Protein AF-A0A9P8EE73-F1 (afdb_monomer)

Secondary structure (DSSP, 8-state):
-PPPHHHHHTTTS-HHHHHHHHHHS-HHHHHHHHHH-S----HHHHHHHHHHHHHHHHHHHHHHHHHHHTTS-GGG--------TTHHHHHHHHHHTT-HHHHHHHHHHHHHHS-TTS--HHHHHHHHHHHHHTT-HHHHHHHHHHHHHHHHHHH-TT-HHHHHHHHHHHTT--

Foldseek 3Di:
DDQDLLNQLCPPPDPVLVVLLVVQADPVLVVVLSVVPPDSPDPVSSLVSLLVSLVVQQVVVVVVVVVVVVVDDPVPPPPQQQRRSSLLSNLVSCVVVVVLVVSLVSLVVNQVRDPPVDGPLSSLLSNLVSCVSVVVLVVSLVSLVVCLVVCCVVPNCPDPSNVVSVCSNVVVVD

Nearest PDB structures (foldseek):
  2xev-assembly1_A  TM=7.047E-01  e=6.374E-02  Xanthomonas campestris
  3gw4-assembly1_A  TM=5.303E-01  e=3.400E-02  Deinococcus radiodurans R1 = ATCC 13939 = DSM 20539
  6yxy-assembly1_BE  TM=5.232E-01  e=2.467E-01  Trypanosoma brucei brucei
  3u4t-assembly2_B  TM=6.163E-01  e=1.705E+00  Cytophaga hutchinsonii ATCC 33406
  7vep-assembly1_A  TM=4.397E-01  e=2.279E+00  Mycobacterium tuberculosis H37Rv

Solvent-accessible surface area (backbone atoms only — not comparable to full-atom values): 9847 Å² total; per-residue (Å²): 132,83,73,51,63,62,63,52,49,52,52,97,52,57,66,70,54,50,54,41,41,67,70,42,45,59,67,66,64,51,50,50,56,47,67,72,44,89,65,52,75,52,72,66,52,42,51,53,50,51,52,50,52,34,52,50,52,38,50,52,52,53,51,51,49,56,58,47,59,78,71,51,62,87,89,68,72,78,87,64,70,72,58,58,64,28,46,57,38,44,22,52,50,24,48,78,68,67,37,36,74,58,17,41,54,41,24,52,52,49,56,71,42,38,60,87,90,54,68,55,58,68,46,51,53,53,34,34,54,34,27,46,77,67,69,37,48,73,60,21,51,54,48,39,65,67,41,48,70,55,37,32,72,73,64,33,77,85,26,69,70,37,46,52,48,49,47,65,62,57,67,74,76,115

Radius of gyration: 18.36 Å; Cα contacts (8 Å, |Δi|>4): 157; chains: 1; bounding box: 37×52×51 Å

Structure (mmCIF, N/CA/C/O backbone):
data_AF-A0A9P8EE73-F1
#
_entry.id   AF-A0A9P8EE73-F1
#
loop_
_atom_site.group_PDB
_atom_site.id
_atom_site.type_symbol
_atom_site.label_atom_id
_atom_site.label_alt_id
_atom_site.label_comp_id
_atom_site.label_asym_id
_atom_site.label_entity_id
_atom_site.label_seq_id
_atom_site.pdbx_PDB_ins_code
_atom_site.Cartn_x
_atom_site.Cartn_y
_atom_site.Cartn_z
_atom_site.occupancy
_atom_site.B_iso_or_equiv
_atom_site.auth_seq_id
_atom_site.auth_comp_id
_atom_site.auth_asym_id
_atom_site.auth_atom_id
_atom_site.pdbx_PDB_model_num
ATOM 1 N N . MET A 1 1 ? -6.582 -15.357 28.708 1.00 42.12 1 MET A N 1
ATOM 2 C CA . MET A 1 1 ? -5.665 -14.246 28.378 1.00 42.12 1 MET A CA 1
ATOM 3 C C . MET A 1 1 ? -6.357 -13.394 27.334 1.00 42.12 1 MET A C 1
ATOM 5 O O . MET A 1 1 ? -6.544 -13.861 26.220 1.00 42.12 1 MET A O 1
ATOM 9 N N . THR A 1 2 ? -6.861 -12.226 27.719 1.00 47.19 2 THR A N 1
ATOM 10 C CA . THR A 1 2 ? -7.484 -11.272 26.793 1.00 47.19 2 THR A CA 1
ATOM 11 C C . THR A 1 2 ? -6.394 -10.730 25.876 1.00 47.19 2 THR A C 1
ATOM 13 O O . THR A 1 2 ? -5.431 -10.142 26.364 1.00 47.19 2 THR A O 1
ATOM 16 N N . LYS A 1 3 ? -6.498 -10.993 24.569 1.00 54.72 3 LYS A N 1
ATOM 17 C CA . LYS A 1 3 ? -5.654 -10.347 23.557 1.00 54.72 3 LYS A CA 1
ATOM 18 C C . LY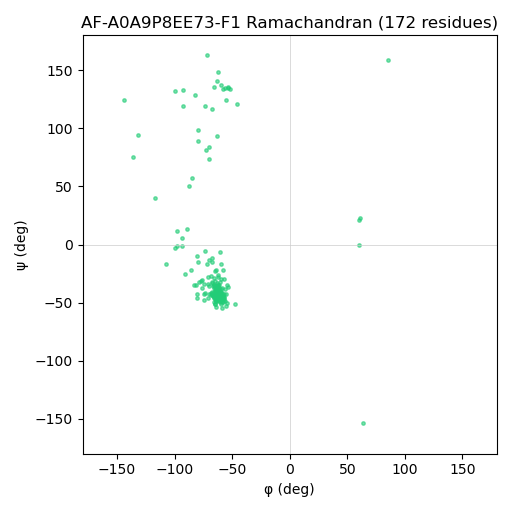S A 1 3 ? -5.849 -8.839 23.748 1.00 54.72 3 LYS A C 1
ATOM 20 O O . LYS A 1 3 ? -6.991 -8.390 23.805 1.00 54.72 3 LYS A O 1
ATOM 25 N N . ASP A 1 4 ? -4.762 -8.102 23.945 1.00 72.31 4 ASP A N 1
ATOM 26 C CA . ASP A 1 4 ? -4.805 -6.644 24.013 1.00 72.31 4 ASP A CA 1
ATOM 27 C C . ASP A 1 4 ? -5.534 -6.106 22.768 1.00 72.31 4 ASP A C 1
ATOM 29 O O . ASP A 1 4 ? -5.298 -6.596 21.659 1.00 72.31 4 ASP A O 1
ATOM 33 N N . THR A 1 5 ? -6.460 -5.160 22.936 1.00 65.25 5 THR A N 1
ATOM 34 C CA . THR A 1 5 ? -7.302 -4.662 21.836 1.00 65.25 5 THR A CA 1
ATOM 35 C C . THR A 1 5 ? -6.463 -4.058 20.705 1.00 65.25 5 THR A C 1
ATOM 37 O O . THR A 1 5 ? -6.829 -4.191 19.536 1.00 65.25 5 THR A O 1
ATOM 40 N N . GLN A 1 6 ? -5.287 -3.495 21.011 1.00 72.31 6 GLN A N 1
ATOM 41 C CA . GLN A 1 6 ? -4.346 -3.000 20.003 1.00 72.31 6 GLN A CA 1
ATOM 42 C C . GLN A 1 6 ? -3.707 -4.159 19.238 1.00 72.31 6 GLN A C 1
ATOM 44 O O . GLN A 1 6 ? -3.621 -4.132 18.012 1.00 72.31 6 GLN A O 1
ATOM 49 N N . SER A 1 7 ? -3.320 -5.231 19.934 1.00 79.25 7 SER A N 1
ATOM 50 C CA . SER A 1 7 ? -2.832 -6.449 19.276 1.00 79.25 7 SER A CA 1
ATOM 51 C C . SER A 1 7 ? -3.906 -7.116 18.412 1.00 79.25 7 SER A C 1
ATOM 53 O O . SER A 1 7 ? -3.571 -7.683 17.372 1.00 79.25 7 SER A O 1
ATOM 55 N N . ALA A 1 8 ? -5.172 -7.066 18.827 1.00 84.31 8 ALA A N 1
ATOM 56 C CA . ALA A 1 8 ? -6.291 -7.613 18.070 1.00 84.31 8 ALA A CA 1
ATOM 57 C C . ALA A 1 8 ? -6.601 -6.780 16.816 1.00 84.31 8 ALA A C 1
ATOM 59 O O . ALA A 1 8 ? -6.942 -7.344 15.780 1.00 84.31 8 ALA A O 1
ATOM 60 N N . PHE A 1 9 ? -6.414 -5.457 16.865 1.00 87.94 9 PHE A N 1
ATOM 61 C CA . PHE A 1 9 ? -6.524 -4.607 15.681 1.00 87.94 9 PHE A CA 1
ATOM 62 C C . PHE A 1 9 ? -5.537 -5.017 14.589 1.00 87.94 9 PHE A C 1
ATOM 64 O O . PHE A 1 9 ? -5.939 -5.204 13.448 1.00 87.94 9 PHE A O 1
ATOM 71 N N . TRP A 1 10 ? -4.278 -5.270 14.933 1.00 90.19 10 TRP A N 1
ATOM 72 C CA . TRP A 1 10 ? -3.266 -5.661 13.948 1.00 90.19 10 TRP A CA 1
ATOM 73 C C . TRP A 1 10 ? -3.386 -7.096 13.423 1.00 90.19 10 TRP A C 1
ATOM 75 O O . TRP A 1 10 ? -2.646 -7.481 12.521 1.00 90.19 10 TRP A O 1
ATOM 85 N N . ASP A 1 11 ? -4.295 -7.904 13.967 1.00 89.00 11 ASP A N 1
ATOM 86 C CA . ASP A 1 11 ? -4.438 -9.306 13.575 1.00 89.00 11 ASP A CA 1
ATOM 87 C C . ASP A 1 11 ? -4.764 -9.437 12.075 1.00 89.00 11 ASP A C 1
ATOM 89 O O . ASP A 1 11 ? -5.583 -8.695 11.555 1.00 89.00 11 ASP A O 1
ATOM 93 N N . SER A 1 12 ? -4.172 -10.365 11.332 1.00 88.31 12 SER A N 1
ATOM 94 C CA . SER A 1 12 ? -4.409 -10.483 9.872 1.00 88.31 12 SER A CA 1
ATOM 95 C C . SER A 1 12 ? -4.036 -9.259 9.007 1.00 88.31 12 SER A C 1
ATOM 97 O O . SER A 1 12 ? -4.208 -9.324 7.792 1.00 88.31 12 SER A O 1
ATOM 99 N N . ILE A 1 13 ? -3.526 -8.161 9.579 1.00 91.44 13 ILE A N 1
ATOM 100 C CA . ILE A 1 13 ? -2.949 -7.058 8.805 1.00 91.44 13 ILE A CA 1
ATOM 101 C C . ILE A 1 13 ? -1.507 -7.447 8.455 1.00 91.44 13 ILE A C 1
ATOM 103 O O . ILE A 1 13 ? -0.752 -7.820 9.359 1.00 91.44 13 ILE A O 1
ATOM 107 N N . PRO A 1 14 ? -1.099 -7.364 7.175 1.00 92.25 14 PRO A N 1
ATOM 108 C CA . PRO A 1 14 ? 0.271 -7.653 6.773 1.00 92.25 14 PRO A CA 1
ATOM 109 C C . PRO A 1 14 ? 1.288 -6.833 7.581 1.00 92.25 14 PRO A C 1
ATOM 111 O O . PRO A 1 14 ? 1.121 -5.627 7.779 1.00 92.25 14 PRO A O 1
ATOM 114 N N . SER A 1 15 ? 2.353 -7.478 8.063 1.00 90.06 15 SER A N 1
ATOM 115 C CA . SER A 1 15 ? 3.341 -6.839 8.944 1.00 90.06 15 SER A CA 1
ATOM 116 C C . SER A 1 15 ? 4.080 -5.685 8.266 1.00 90.06 15 SER A C 1
ATOM 118 O O . SER A 1 15 ? 4.395 -4.694 8.915 1.00 90.06 15 SER A O 1
ATOM 120 N N . ASN A 1 16 ? 4.320 -5.781 6.958 1.00 88.19 16 ASN A N 1
ATOM 121 C CA . ASN A 1 16 ? 4.867 -4.693 6.146 1.00 88.19 16 ASN A CA 1
ATOM 122 C C . ASN A 1 16 ? 3.944 -3.462 6.155 1.00 88.19 16 ASN A C 1
ATOM 124 O O . ASN A 1 16 ? 4.417 -2.358 6.414 1.00 88.19 16 ASN A O 1
ATOM 128 N N . LEU A 1 17 ? 2.636 -3.649 5.945 1.00 91.94 17 LEU A N 1
ATOM 129 C CA . LEU A 1 17 ? 1.656 -2.562 5.989 1.00 91.94 17 LEU A CA 1
ATOM 130 C C . LEU A 1 17 ? 1.567 -1.956 7.392 1.00 91.94 17 LEU A C 1
ATOM 132 O O . LEU A 1 17 ? 1.597 -0.737 7.538 1.00 91.94 17 LEU A O 1
ATOM 136 N N . ARG A 1 18 ? 1.510 -2.797 8.429 1.00 93.25 18 ARG A N 1
ATOM 137 C CA . ARG A 1 18 ? 1.532 -2.344 9.824 1.00 93.25 18 ARG A CA 1
ATOM 138 C C . ARG A 1 18 ? 2.753 -1.470 10.113 1.00 93.25 18 ARG A C 1
ATOM 140 O O . ARG A 1 18 ? 2.591 -0.350 10.584 1.00 93.25 18 ARG A O 1
ATOM 147 N N . ASN A 1 19 ? 3.951 -1.960 9.799 1.00 90.88 19 ASN A N 1
ATOM 148 C CA . ASN A 1 19 ? 5.196 -1.241 10.066 1.00 90.88 19 ASN A CA 1
ATOM 149 C C . ASN A 1 19 ? 5.258 0.092 9.308 1.00 90.88 19 ASN A C 1
ATOM 151 O O . ASN A 1 19 ? 5.810 1.060 9.825 1.00 90.88 19 ASN A O 1
ATOM 155 N N . ALA A 1 20 ? 4.709 0.153 8.091 1.00 90.44 20 ALA A N 1
ATOM 156 C CA . ALA A 1 20 ? 4.631 1.390 7.319 1.00 90.44 20 ALA A CA 1
ATOM 157 C C . ALA A 1 20 ? 3.664 2.401 7.960 1.00 90.44 20 ALA A C 1
ATOM 159 O O . ALA A 1 20 ? 3.988 3.582 8.056 1.00 90.44 20 ALA A O 1
ATOM 160 N N . VAL A 1 21 ? 2.506 1.944 8.452 1.00 92.81 21 VAL A N 1
ATOM 161 C CA . VAL A 1 21 ? 1.554 2.796 9.184 1.00 92.81 21 VAL A CA 1
ATOM 162 C C . VAL A 1 21 ? 2.166 3.308 10.490 1.00 92.81 21 VAL A C 1
ATOM 164 O O . VAL A 1 21 ? 2.113 4.506 10.744 1.00 92.81 21 VAL A O 1
ATOM 167 N N . GLU A 1 22 ? 2.774 2.434 11.296 1.00 91.69 22 GLU A N 1
ATOM 168 C CA . GLU A 1 22 ? 3.385 2.801 12.585 1.00 91.69 22 GLU A CA 1
ATOM 169 C C . GLU A 1 22 ? 4.542 3.808 12.434 1.00 91.69 22 GLU A C 1
ATOM 171 O O .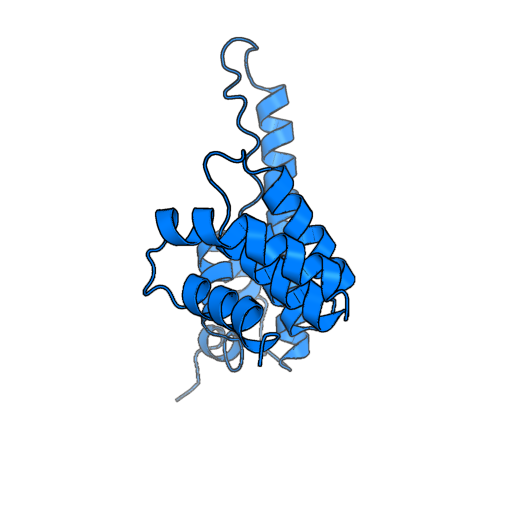 GLU A 1 22 ? 4.780 4.599 13.342 1.00 91.69 22 GLU A O 1
ATOM 176 N N . GLN A 1 23 ? 5.245 3.809 11.295 1.00 88.38 23 GLN A N 1
ATOM 177 C CA . GLN A 1 23 ? 6.306 4.780 10.997 1.00 88.38 23 GLN A CA 1
ATOM 178 C C . GLN A 1 23 ? 5.784 6.109 10.448 1.00 88.38 23 GLN A C 1
ATOM 180 O O . GLN A 1 23 ? 6.384 7.153 10.696 1.00 88.38 23 GLN A O 1
ATOM 185 N N . ALA A 1 24 ? 4.710 6.072 9.658 1.00 88.62 24 ALA A N 1
ATOM 186 C CA . ALA A 1 24 ? 4.212 7.246 8.951 1.00 88.62 24 ALA A CA 1
ATOM 187 C C . ALA A 1 24 ? 3.166 8.044 9.740 1.00 88.62 24 ALA A C 1
ATOM 189 O O . ALA A 1 24 ? 2.982 9.231 9.479 1.00 88.62 24 ALA A O 1
ATOM 190 N N . VAL A 1 25 ? 2.455 7.399 10.667 1.00 91.12 25 VAL A N 1
ATOM 191 C CA . VAL A 1 25 ? 1.375 8.020 11.438 1.00 91.12 25 VAL A CA 1
ATOM 192 C C . VAL A 1 25 ? 1.879 8.424 12.828 1.00 91.12 25 VAL A C 1
ATOM 194 O O . VAL A 1 25 ? 2.476 7.595 13.518 1.00 91.12 25 VAL A O 1
ATOM 197 N N . PRO A 1 26 ? 1.607 9.663 13.287 1.00 91.44 26 PRO A N 1
ATOM 198 C CA . PRO A 1 26 ? 1.905 10.087 14.652 1.00 91.44 26 PRO A CA 1
ATOM 199 C C . PRO A 1 26 ? 1.311 9.137 15.699 1.00 91.44 26 PRO A C 1
ATOM 201 O O . PRO A 1 26 ? 0.157 8.709 15.599 1.00 91.44 26 PRO A O 1
ATOM 204 N N . SER A 1 27 ? 2.104 8.796 16.719 1.00 89.38 27 SER A N 1
ATOM 205 C CA . SER A 1 27 ? 1.711 7.791 17.713 1.00 89.38 27 SER A CA 1
ATOM 206 C C . SER A 1 27 ? 0.440 8.172 18.472 1.00 89.38 27 SER A C 1
ATOM 208 O O . SER A 1 27 ? -0.336 7.291 18.820 1.00 89.38 27 SER A O 1
ATOM 210 N N . ASP A 1 28 ? 0.197 9.458 18.708 1.00 91.50 28 ASP A N 1
ATOM 211 C CA . ASP A 1 28 ? -1.010 9.981 19.349 1.00 91.50 28 ASP A CA 1
ATOM 212 C C . ASP A 1 28 ? -2.271 9.720 18.513 1.00 91.50 28 ASP A C 1
ATOM 214 O O . ASP A 1 28 ? -3.223 9.141 19.035 1.00 91.50 28 ASP A O 1
ATOM 218 N N . MET A 1 29 ? -2.254 10.024 17.209 1.00 89.56 29 MET A N 1
ATOM 219 C CA . MET A 1 29 ? -3.380 9.740 16.304 1.00 89.56 29 MET A CA 1
ATOM 220 C C . MET A 1 29 ? -3.661 8.236 16.192 1.00 89.56 29 MET A C 1
ATOM 222 O O . MET A 1 29 ? -4.815 7.792 16.146 1.00 89.56 29 MET A O 1
ATOM 226 N N . LEU A 1 30 ? -2.595 7.429 16.150 1.00 88.31 30 LEU A N 1
ATOM 227 C CA . LEU A 1 30 ? -2.715 5.977 16.104 1.00 88.31 30 LEU A CA 1
ATOM 228 C C . LEU A 1 30 ? -3.329 5.438 17.403 1.00 88.31 30 LEU A C 1
ATOM 230 O O . LEU A 1 30 ? -4.265 4.641 17.354 1.00 88.31 30 LEU A O 1
ATOM 234 N N . GLN A 1 31 ? -2.855 5.899 18.562 1.00 88.19 31 GLN A N 1
ATOM 235 C CA . GLN A 1 31 ? -3.384 5.500 19.868 1.00 88.19 31 GLN A CA 1
ATOM 236 C C . GLN A 1 31 ? -4.826 5.966 20.079 1.00 88.19 31 GLN A C 1
ATOM 238 O O . GLN A 1 31 ? -5.624 5.212 20.634 1.00 88.19 31 GLN A O 1
ATOM 243 N N . GLU A 1 32 ? -5.197 7.155 19.603 1.00 89.25 32 GLU A N 1
ATOM 244 C CA . GLU A 1 32 ? -6.583 7.628 19.617 1.00 89.25 32 GLU A CA 1
ATOM 245 C C . GLU A 1 32 ? -7.483 6.694 18.802 1.00 89.25 32 GLU A C 1
ATOM 247 O O . GLU A 1 32 ? -8.488 6.197 19.314 1.00 89.25 32 GLU A O 1
ATOM 252 N N . THR A 1 33 ? -7.075 6.360 17.575 1.00 85.75 33 THR A N 1
ATOM 253 C CA . THR A 1 33 ? -7.814 5.425 16.713 1.00 85.75 33 THR A CA 1
ATOM 254 C C . THR A 1 33 ? -7.989 4.066 17.396 1.00 85.75 33 THR A C 1
ATOM 2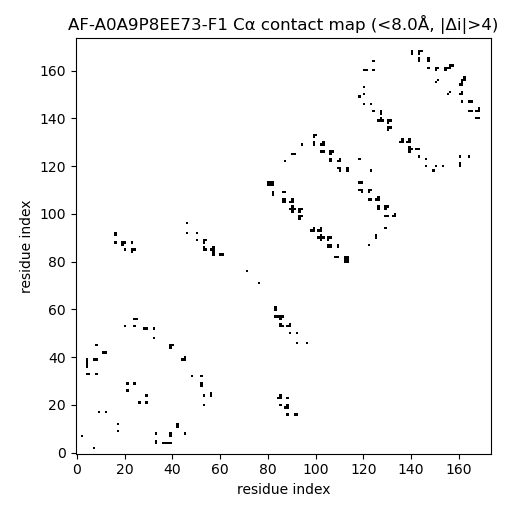56 O O . THR A 1 33 ? -9.102 3.541 17.454 1.00 85.75 33 THR A O 1
ATOM 259 N N . LEU A 1 34 ? -6.912 3.523 17.975 1.00 85.19 34 LEU A N 1
ATOM 260 C CA . LEU A 1 34 ? -6.913 2.257 18.719 1.00 85.19 34 LEU A CA 1
ATOM 261 C C . LEU A 1 34 ? -7.738 2.309 20.014 1.00 85.19 34 LEU A C 1
ATOM 263 O O . LEU A 1 34 ? -8.281 1.290 20.428 1.00 85.19 34 LEU A O 1
ATOM 267 N N . SER A 1 35 ? -7.860 3.474 20.649 1.00 84.56 35 SER A N 1
ATOM 268 C CA . SER A 1 35 ? -8.654 3.654 21.873 1.00 84.56 35 SER A CA 1
ATOM 269 C C . SER A 1 35 ? -10.152 3.763 21.585 1.00 84.56 35 SER A C 1
ATOM 271 O O . SER A 1 35 ? -10.977 3.320 22.384 1.00 84.56 35 SER A O 1
ATOM 273 N N . LEU A 1 36 ? -10.520 4.331 20.433 1.00 81.25 36 LEU A N 1
ATOM 274 C CA . LEU A 1 36 ? -11.909 4.408 19.964 1.00 81.25 36 LEU A CA 1
ATOM 275 C C . LEU A 1 36 ? -12.452 3.039 19.514 1.00 81.25 36 LEU A C 1
ATOM 277 O O . LEU A 1 36 ? -13.666 2.832 19.425 1.00 81.25 36 LEU A O 1
ATOM 281 N N . LEU A 1 37 ? -11.555 2.087 19.272 1.00 73.31 37 LEU A N 1
ATOM 282 C CA . LEU A 1 37 ? -11.846 0.716 18.890 1.00 73.31 37 LEU A CA 1
ATOM 283 C C . LEU A 1 37 ? -12.227 -0.135 20.112 1.00 73.31 37 LEU A C 1
ATOM 285 O O . LEU A 1 37 ? -11.375 -0.643 20.832 1.00 73.31 37 LEU A O 1
ATOM 289 N N . LYS A 1 38 ? -13.532 -0.335 20.339 1.00 65.19 38 LYS A N 1
ATOM 290 C CA . LYS A 1 38 ? -14.029 -1.309 21.336 1.00 65.19 38 LYS A CA 1
ATOM 291 C C . LYS A 1 38 ? -13.938 -2.760 20.848 1.00 65.19 38 LYS A C 1
ATOM 293 O O . LYS A 1 38 ? -13.761 -3.661 21.662 1.00 65.19 38 LYS A O 1
ATOM 298 N N . ASP A 1 39 ? -14.060 -2.965 19.538 1.00 72.50 39 ASP A N 1
ATOM 299 C CA . ASP A 1 39 ? -13.898 -4.241 18.838 1.00 72.50 39 ASP A CA 1
ATOM 300 C C . ASP A 1 39 ? -13.245 -3.943 17.474 1.00 72.50 39 ASP A C 1
ATOM 302 O O . ASP A 1 39 ? -13.776 -3.104 16.736 1.00 72.50 39 ASP A O 1
ATOM 306 N N . PRO A 1 40 ? -12.098 -4.563 17.135 1.00 69.56 40 PRO A N 1
ATOM 307 C CA . PRO A 1 40 ? -11.461 -4.401 15.827 1.00 69.56 40 PRO A CA 1
ATOM 308 C C . PRO A 1 40 ? -12.363 -4.791 14.649 1.00 69.56 40 PRO A C 1
ATOM 310 O O . PRO A 1 40 ? -12.145 -4.310 13.538 1.00 69.56 40 PRO A O 1
ATOM 313 N N . GLY A 1 41 ? -13.391 -5.615 14.869 1.00 82.00 41 GLY A N 1
ATOM 314 C CA . GLY A 1 41 ? -14.315 -6.028 13.824 1.00 82.00 41 GLY A CA 1
ATOM 315 C C . GLY A 1 41 ? -13.635 -6.851 12.727 1.00 82.00 41 GLY A C 1
ATOM 316 O O . GLY A 1 41 ? -12.640 -7.545 12.944 1.00 82.00 41 GLY A O 1
ATOM 317 N N . SER A 1 42 ? -14.198 -6.804 11.520 1.00 89.81 42 SER A N 1
ATOM 318 C CA . SER A 1 42 ? -13.665 -7.545 10.372 1.00 89.81 42 SER A CA 1
ATOM 319 C C . SER A 1 42 ? -12.346 -6.948 9.854 1.00 89.81 42 SER A C 1
ATOM 321 O O . SER A 1 42 ? -12.010 -5.795 10.123 1.00 89.81 42 SER A O 1
ATOM 323 N N . LEU A 1 43 ? -11.590 -7.705 9.050 1.00 89.44 43 LEU A N 1
ATOM 324 C CA . LEU A 1 43 ? -10.411 -7.169 8.353 1.00 89.44 43 LEU A CA 1
ATOM 325 C C . LEU A 1 43 ? -10.756 -5.946 7.478 1.00 89.44 43 LEU A C 1
ATOM 327 O O . LEU A 1 43 ? -10.017 -4.967 7.470 1.00 89.44 43 LEU A O 1
ATOM 331 N N . GLU A 1 44 ? -11.913 -5.956 6.816 1.00 89.88 44 GLU A N 1
ATOM 332 C CA . GLU A 1 44 ? -12.394 -4.838 5.996 1.00 89.88 44 GLU A CA 1
ATOM 333 C C . GLU A 1 44 ? -12.678 -3.579 6.830 1.00 89.88 44 GLU A C 1
ATOM 335 O O . GLU A 1 44 ? -12.343 -2.460 6.427 1.00 89.88 44 GLU A O 1
ATOM 340 N N . THR A 1 45 ? -13.243 -3.755 8.028 1.00 89.94 45 THR A N 1
ATOM 341 C CA . THR A 1 45 ? -13.474 -2.661 8.982 1.00 89.94 45 THR A CA 1
ATOM 342 C C . THR A 1 45 ? -12.155 -1.992 9.354 1.00 89.94 45 THR A C 1
ATOM 344 O O . THR A 1 45 ? -12.038 -0.768 9.285 1.00 89.94 45 THR A O 1
ATOM 347 N N . ARG A 1 46 ? -11.134 -2.798 9.651 1.00 90.75 46 ARG A N 1
ATOM 348 C CA . ARG A 1 46 ? -9.801 -2.304 10.005 1.00 90.75 46 ARG A CA 1
ATOM 349 C C . ARG A 1 46 ? -9.113 -1.600 8.852 1.00 90.75 46 ARG A C 1
ATOM 351 O O . ARG A 1 46 ? -8.544 -0.531 9.046 1.00 90.75 46 ARG A O 1
ATOM 358 N N . TYR A 1 47 ? -9.227 -2.131 7.637 1.00 93.12 47 TYR A N 1
ATOM 359 C CA . TYR A 1 47 ? -8.741 -1.439 6.445 1.00 93.12 47 TYR A CA 1
ATOM 360 C C . TYR A 1 47 ? -9.451 -0.108 6.213 1.00 93.12 47 TYR A C 1
ATOM 362 O O . TYR A 1 47 ? -8.807 0.880 5.870 1.00 93.12 47 TYR A O 1
ATOM 370 N N . THR A 1 48 ? -10.758 -0.037 6.452 1.00 92.12 48 THR A N 1
ATOM 371 C CA . THR A 1 48 ? -11.510 1.219 6.338 1.00 92.12 48 THR A CA 1
ATOM 372 C C . THR A 1 48 ? -11.032 2.251 7.361 1.00 92.12 48 THR A C 1
ATOM 374 O O . THR A 1 48 ? -10.835 3.417 7.015 1.00 92.12 48 THR A O 1
ATOM 377 N N . GLN A 1 49 ? -10.780 1.822 8.597 1.00 91.19 49 GLN A N 1
ATOM 378 C CA . GLN A 1 49 ? -10.258 2.679 9.663 1.00 91.19 49 GLN A CA 1
ATOM 379 C C . GLN A 1 49 ? -8.836 3.158 9.370 1.00 91.19 49 GLN A C 1
ATOM 381 O O . GLN A 1 49 ? -8.574 4.354 9.462 1.00 91.19 49 GLN A O 1
ATOM 386 N N . LEU A 1 50 ? -7.944 2.264 8.928 1.00 93.56 50 LEU A N 1
ATOM 387 C CA . LEU A 1 50 ? -6.599 2.640 8.489 1.00 93.56 50 LEU A CA 1
ATOM 388 C C . LEU A 1 50 ? -6.646 3.639 7.335 1.00 93.56 50 LEU A C 1
ATOM 390 O O . LEU A 1 50 ? -5.936 4.637 7.356 1.00 93.56 50 LEU A O 1
ATOM 394 N N . LYS A 1 51 ? -7.520 3.419 6.348 1.00 95.06 51 LYS A N 1
ATOM 395 C CA . LYS A 1 51 ? -7.683 4.337 5.214 1.00 95.06 51 LYS A CA 1
ATOM 396 C C . LYS A 1 51 ? -8.108 5.725 5.681 1.00 95.06 51 LYS A C 1
ATOM 398 O O . LYS A 1 51 ? -7.620 6.715 5.144 1.00 95.06 51 LYS A O 1
ATOM 403 N N . HIS A 1 52 ? -9.031 5.796 6.639 1.00 93.50 52 HIS A N 1
ATOM 404 C CA . HIS A 1 52 ? -9.480 7.060 7.212 1.00 93.50 52 HIS A CA 1
ATOM 405 C C . HIS A 1 52 ? -8.345 7.760 7.965 1.00 93.50 52 HIS A C 1
ATOM 407 O O . HIS A 1 52 ? -8.055 8.914 7.669 1.00 93.50 52 HIS A O 1
ATOM 413 N N . LEU A 1 53 ? -7.671 7.045 8.871 1.00 94.31 53 LEU A N 1
ATOM 414 C CA . LEU A 1 53 ? -6.537 7.556 9.641 1.00 94.31 53 LEU A CA 1
ATOM 415 C C . LEU A 1 53 ? -5.441 8.111 8.726 1.00 94.31 53 LEU A C 1
ATOM 417 O O . LEU A 1 53 ? -5.039 9.256 8.881 1.00 94.31 53 LEU A O 1
ATOM 421 N N . LEU A 1 54 ? -5.029 7.341 7.717 1.00 95.06 54 LEU A N 1
ATOM 422 C CA . LEU A 1 54 ? -4.003 7.756 6.761 1.00 95.06 54 LEU A CA 1
ATOM 423 C C . LEU A 1 54 ? -4.404 9.020 5.998 1.00 95.06 54 LEU A C 1
ATOM 425 O O . LEU A 1 54 ? -3.601 9.938 5.865 1.00 95.06 54 LEU A O 1
ATOM 429 N N . LYS A 1 55 ? -5.651 9.103 5.522 1.00 94.81 55 LYS A N 1
ATOM 430 C CA . LYS A 1 55 ? -6.153 10.304 4.840 1.00 94.81 55 LYS A CA 1
ATOM 431 C C . LYS A 1 55 ? -6.191 11.524 5.756 1.00 94.81 55 LYS A C 1
ATOM 433 O O . LYS A 1 55 ? -5.864 12.617 5.300 1.00 94.81 55 LYS A O 1
ATOM 438 N N . GLU A 1 56 ? -6.578 11.341 7.013 1.00 94.19 56 GLU A N 1
ATOM 439 C CA . GLU A 1 56 ? -6.586 12.418 8.000 1.00 94.19 56 GLU A CA 1
ATOM 440 C C . GLU A 1 56 ? -5.164 12.905 8.286 1.00 94.19 56 GLU A C 1
ATOM 442 O O . GLU A 1 56 ? -4.905 14.101 8.195 1.00 94.19 56 GLU A O 1
ATOM 447 N N . THR A 1 57 ? -4.213 11.993 8.516 1.00 92.31 57 THR A N 1
ATOM 448 C CA . THR A 1 57 ? -2.795 12.337 8.695 1.00 92.31 57 THR A CA 1
ATOM 449 C C . THR A 1 57 ? -2.261 13.127 7.501 1.00 92.31 57 THR A C 1
ATOM 451 O O . THR A 1 57 ? -1.711 14.210 7.682 1.00 92.31 57 THR A O 1
ATOM 454 N N . ILE A 1 58 ? -2.504 12.655 6.274 1.00 91.94 58 ILE A N 1
ATOM 455 C CA . ILE A 1 58 ? -2.091 13.348 5.044 1.00 91.94 58 ILE A CA 1
ATOM 456 C C . ILE A 1 58 ? -2.672 14.770 4.989 1.00 91.94 58 ILE A C 1
ATOM 458 O O . ILE A 1 58 ? -1.956 15.727 4.684 1.00 91.94 58 ILE A O 1
ATOM 462 N N . ASN A 1 59 ? -3.961 14.931 5.302 1.00 91.81 59 ASN A N 1
ATOM 463 C CA . ASN A 1 59 ? -4.611 16.240 5.327 1.00 91.81 59 ASN A CA 1
ATOM 464 C C . ASN A 1 59 ? -3.996 17.171 6.381 1.00 91.81 59 ASN A C 1
ATOM 466 O O . ASN A 1 59 ? -3.717 18.330 6.067 1.00 91.81 59 ASN A O 1
ATOM 470 N N . GLN A 1 60 ? -3.748 16.681 7.599 1.00 89.25 60 GLN A N 1
ATOM 471 C CA . GLN A 1 60 ? -3.110 17.452 8.673 1.00 89.25 60 GLN A CA 1
ATOM 472 C C . GLN A 1 60 ? -1.699 17.909 8.282 1.00 89.25 60 GLN A C 1
ATOM 474 O O . GLN A 1 60 ? -1.326 19.063 8.510 1.00 89.25 60 GLN A O 1
ATOM 479 N N . GLU A 1 61 ? -0.922 17.046 7.626 1.00 87.81 61 GLU A N 1
ATOM 480 C CA . GLU A 1 61 ? 0.415 17.388 7.138 1.00 87.81 61 GLU A CA 1
ATOM 481 C C . GLU A 1 61 ? 0.373 18.470 6.053 1.00 87.81 61 GLU A C 1
ATOM 483 O O . GLU A 1 61 ? 1.169 19.414 6.086 1.00 87.81 61 GLU A O 1
ATOM 488 N N . TYR A 1 62 ? -0.573 18.382 5.112 1.00 86.44 62 TYR A N 1
ATOM 489 C CA . TYR A 1 62 ? -0.771 19.427 4.106 1.00 86.44 62 TYR A CA 1
ATOM 490 C C . TYR A 1 62 ? -1.205 20.756 4.731 1.00 86.44 62 TYR A C 1
ATOM 492 O O . TYR A 1 62 ? -0.656 21.800 4.375 1.00 86.44 62 TYR A O 1
ATOM 500 N N . GLN A 1 63 ? -2.134 20.739 5.690 1.00 84.62 63 GLN A N 1
ATOM 501 C CA . GLN A 1 63 ? -2.572 21.953 6.386 1.00 84.62 63 GLN A CA 1
ATOM 502 C C . GLN A 1 63 ? -1.446 22.589 7.205 1.00 84.62 63 GLN A C 1
ATOM 504 O O . GLN A 1 63 ? -1.281 23.813 7.195 1.00 84.62 63 GLN A O 1
ATOM 509 N N . THR A 1 64 ? -0.643 21.770 7.885 1.00 83.00 64 THR A N 1
ATOM 510 C CA . THR A 1 64 ? 0.514 22.234 8.659 1.00 83.00 64 THR A CA 1
ATOM 511 C C . THR A 1 64 ? 1.541 22.897 7.748 1.00 83.00 64 THR A C 1
ATOM 513 O O . THR A 1 64 ? 2.026 23.986 8.064 1.00 83.00 64 THR A O 1
ATOM 516 N N . LYS A 1 65 ? 1.818 22.299 6.580 1.00 77.62 65 LYS A N 1
ATOM 517 C CA . LYS A 1 65 ? 2.698 22.892 5.563 1.00 77.62 65 LYS A CA 1
ATOM 518 C C . LYS A 1 65 ? 2.175 24.243 5.095 1.00 77.62 65 LYS A C 1
ATOM 520 O O . LYS A 1 65 ? 2.880 25.231 5.286 1.00 77.62 65 LYS A O 1
ATOM 525 N N . GLN A 1 66 ? 0.929 24.314 4.627 1.00 75.06 66 GLN A N 1
ATOM 526 C CA . GLN A 1 66 ? 0.314 25.573 4.186 1.00 75.06 66 GLN A CA 1
ATOM 527 C C . GLN A 1 66 ? 0.357 26.650 5.283 1.00 75.06 66 GLN A C 1
ATOM 529 O O . GLN A 1 66 ? 0.711 27.800 5.026 1.00 75.06 66 GLN A O 1
ATOM 534 N N . SER A 1 67 ? 0.063 26.282 6.532 1.00 78.56 67 SER A N 1
ATOM 535 C CA . SER A 1 67 ? 0.097 27.200 7.679 1.00 78.56 67 SER A CA 1
ATOM 536 C C . SER A 1 67 ? 1.509 27.683 8.025 1.00 78.56 67 SER A C 1
ATOM 538 O O . SER A 1 67 ? 1.678 28.805 8.510 1.00 78.56 67 SER A O 1
ATOM 540 N N . SER A 1 68 ? 2.523 26.838 7.822 1.00 73.00 68 SER A N 1
ATOM 541 C CA . SER A 1 68 ? 3.928 27.193 8.037 1.00 73.00 68 SER A CA 1
ATOM 542 C C . SER A 1 68 ? 4.477 28.071 6.912 1.00 73.00 68 SER A C 1
ATOM 544 O O . SER A 1 68 ? 5.193 29.021 7.204 1.00 73.00 68 SER A O 1
ATOM 546 N N . GLU A 1 69 ? 4.077 27.834 5.659 1.00 68.81 69 GLU A N 1
ATOM 547 C CA . GLU A 1 69 ? 4.436 28.657 4.496 1.00 68.81 69 GLU A CA 1
ATOM 548 C C . GLU A 1 69 ? 3.926 30.095 4.639 1.00 68.81 69 GLU A C 1
ATOM 550 O O . GLU A 1 69 ? 4.685 31.034 4.421 1.00 68.81 69 GLU A O 1
ATOM 555 N N . HIS A 1 70 ? 2.693 30.284 5.122 1.00 65.50 70 HIS A N 1
ATOM 556 C CA . HIS A 1 70 ? 2.143 31.619 5.402 1.00 65.50 70 HIS A CA 1
ATOM 557 C C . HIS A 1 70 ? 2.877 32.365 6.528 1.00 65.50 70 HIS A C 1
ATOM 559 O O . HIS A 1 70 ? 2.799 33.590 6.606 1.00 65.50 70 HIS A O 1
ATOM 565 N N . ARG A 1 71 ? 3.568 31.645 7.422 1.00 62.75 71 ARG A N 1
ATOM 566 C CA . ARG A 1 71 ? 4.314 32.219 8.554 1.00 62.75 71 ARG A CA 1
ATOM 567 C C . ARG A 1 71 ? 5.818 32.342 8.300 1.00 62.75 71 ARG A C 1
ATOM 569 O O . ARG A 1 71 ? 6.528 32.836 9.176 1.00 62.75 71 ARG A O 1
ATOM 576 N N . ARG A 1 72 ? 6.325 31.888 7.150 1.00 61.56 72 ARG A N 1
ATOM 577 C CA . ARG A 1 72 ? 7.766 31.811 6.876 1.00 61.56 72 ARG A CA 1
ATOM 578 C C . ARG A 1 72 ? 8.266 33.070 6.168 1.00 61.56 72 ARG A C 1
ATOM 580 O O . ARG A 1 72 ? 7.679 33.515 5.189 1.00 61.56 72 ARG A O 1
ATOM 587 N N . ASN A 1 73 ? 9.386 33.621 6.642 1.00 58.34 73 ASN A N 1
ATOM 588 C CA . ASN A 1 73 ? 10.087 34.704 5.949 1.00 58.34 73 ASN A CA 1
ATOM 589 C C . ASN A 1 73 ? 10.600 34.204 4.579 1.00 58.34 73 ASN A C 1
ATOM 591 O O . ASN A 1 73 ? 11.114 33.082 4.514 1.00 58.34 73 ASN A O 1
ATOM 595 N N . PRO A 1 74 ? 10.534 35.021 3.508 1.00 56.97 74 PRO A N 1
ATOM 596 C CA . PRO A 1 74 ? 10.908 34.614 2.146 1.00 56.97 74 PRO A CA 1
ATOM 597 C C . PRO A 1 74 ? 12.371 34.153 1.999 1.00 56.97 74 PRO A C 1
ATOM 599 O O . PRO A 1 74 ? 12.698 33.456 1.045 1.00 56.97 74 PRO A O 1
ATOM 602 N N . ASP A 1 75 ? 13.233 34.480 2.965 1.00 54.00 75 ASP A N 1
ATOM 603 C CA . ASP A 1 75 ? 14.666 34.152 2.974 1.00 54.00 75 ASP A CA 1
ATOM 604 C C . ASP A 1 75 ? 14.985 32.709 3.437 1.00 54.00 75 ASP A C 1
ATOM 606 O O . ASP A 1 75 ? 16.112 32.240 3.316 1.00 54.00 75 ASP A O 1
ATOM 610 N N . GLN A 1 76 ? 14.004 31.968 3.975 1.00 51.75 76 GLN A N 1
ATOM 611 C CA . GLN A 1 76 ? 14.191 30.590 4.464 1.00 51.75 76 GLN A CA 1
ATOM 612 C C . GLN A 1 76 ? 13.360 29.561 3.690 1.00 51.75 76 GLN A C 1
ATOM 614 O O . GLN A 1 76 ? 12.818 28.619 4.277 1.00 51.75 76 GLN A O 1
ATOM 619 N N . SER A 1 77 ? 13.270 29.716 2.369 1.00 47.16 77 SER A N 1
ATOM 620 C CA . SER A 1 77 ? 12.669 28.708 1.494 1.00 47.16 77 SER A CA 1
ATOM 621 C C . SER A 1 77 ? 13.569 27.470 1.416 1.00 47.16 77 SER A C 1
ATOM 623 O O . SER A 1 77 ? 14.379 27.307 0.507 1.00 47.16 77 SER A O 1
ATOM 625 N N . THR A 1 78 ? 13.444 26.560 2.386 1.00 46.28 78 THR A N 1
ATOM 626 C CA . THR A 1 78 ? 13.864 25.169 2.182 1.00 46.28 78 THR A CA 1
ATOM 627 C C . THR A 1 78 ? 12.830 24.542 1.258 1.00 46.28 78 THR A C 1
ATOM 629 O O . THR A 1 78 ? 11.865 23.922 1.704 1.00 46.28 78 THR A O 1
ATOM 632 N N . ASN A 1 79 ? 13.005 24.811 -0.030 1.00 45.75 79 ASN A N 1
ATOM 633 C CA . ASN A 1 79 ? 12.194 24.342 -1.136 1.00 45.75 79 ASN A CA 1
ATOM 634 C C . ASN A 1 79 ? 12.443 22.840 -1.311 1.00 45.75 79 ASN A C 1
ATOM 636 O O . ASN A 1 79 ? 13.209 22.417 -2.169 1.00 45.75 79 ASN A O 1
ATOM 640 N N . ASN A 1 80 ? 11.897 22.031 -0.407 1.00 49.91 80 ASN A N 1
ATOM 641 C CA . ASN A 1 80 ? 11.895 20.592 -0.577 1.00 49.91 80 ASN A CA 1
ATOM 642 C C . ASN A 1 80 ? 10.472 20.104 -0.309 1.00 49.91 80 ASN A C 1
ATOM 644 O O . ASN A 1 80 ? 10.112 19.932 0.861 1.00 49.91 80 ASN A O 1
ATOM 648 N N . PRO A 1 81 ? 9.636 19.945 -1.352 1.00 52.12 81 PRO A N 1
ATOM 649 C CA . PRO A 1 81 ? 8.299 19.399 -1.197 1.00 52.12 81 PRO A CA 1
ATOM 650 C C . PRO A 1 81 ? 8.430 17.961 -0.698 1.00 52.12 81 PRO A C 1
ATOM 652 O O . PRO A 1 81 ? 8.628 17.029 -1.462 1.00 52.12 81 PRO A O 1
ATOM 655 N N . GLN A 1 82 ? 8.385 17.774 0.619 1.00 65.44 82 GLN A N 1
ATOM 656 C CA . GLN A 1 82 ? 8.328 16.436 1.183 1.00 65.44 82 GLN A CA 1
ATOM 657 C C . GLN A 1 82 ? 6.918 15.915 0.940 1.00 65.44 82 GLN A C 1
ATOM 659 O O . GLN A 1 82 ? 5.943 16.518 1.394 1.00 65.44 82 GLN A O 1
ATOM 664 N N . CYS A 1 83 ? 6.797 14.818 0.210 1.00 79.88 83 CYS A N 1
ATOM 665 C CA . CYS A 1 83 ? 5.568 14.044 0.156 1.00 79.88 83 CYS A CA 1
ATOM 666 C C . CYS A 1 83 ? 5.163 13.634 1.590 1.00 79.88 83 CYS A C 1
ATOM 668 O O . CYS A 1 83 ? 6.046 13.221 2.343 1.00 79.88 83 CYS A O 1
ATOM 670 N N . PRO A 1 84 ? 3.889 13.766 2.011 1.00 87.00 84 PRO A N 1
ATOM 671 C CA . PRO A 1 84 ? 3.385 13.133 3.234 1.00 87.00 84 PRO A CA 1
ATOM 672 C C . PRO A 1 84 ? 3.834 11.662 3.331 1.00 87.00 84 PRO A C 1
ATOM 674 O O . PRO A 1 84 ? 3.496 10.887 2.428 1.00 87.00 84 PRO A O 1
ATOM 677 N N . PRO A 1 85 ? 4.572 11.242 4.378 1.00 86.75 85 PRO A N 1
ATOM 678 C CA . PRO A 1 85 ? 5.017 9.856 4.536 1.00 86.75 85 PRO A CA 1
ATOM 679 C C . PRO A 1 85 ? 3.850 8.865 4.550 1.00 86.75 85 PRO A C 1
ATOM 681 O O . PRO A 1 85 ? 3.984 7.741 4.073 1.00 86.75 85 PRO A O 1
ATOM 684 N N . ALA A 1 86 ? 2.678 9.298 5.026 1.00 91.31 86 ALA A N 1
ATOM 685 C CA . ALA A 1 86 ? 1.460 8.494 5.087 1.00 91.31 86 ALA A CA 1
ATOM 686 C C . ALA A 1 86 ? 0.863 8.135 3.707 1.00 91.31 86 ALA A C 1
ATOM 688 O O . ALA A 1 86 ? 0.003 7.255 3.627 1.00 91.31 86 ALA A O 1
ATOM 689 N N . LEU A 1 87 ? 1.328 8.742 2.605 1.00 92.94 87 LEU A N 1
ATOM 690 C CA . LEU A 1 87 ? 0.897 8.352 1.256 1.00 92.94 87 LEU A CA 1
ATOM 691 C C . LEU A 1 87 ? 1.370 6.944 0.875 1.00 92.94 87 LEU A C 1
ATOM 693 O O . LEU A 1 87 ? 0.624 6.217 0.223 1.00 92.94 87 LEU A O 1
ATOM 697 N N . PHE A 1 88 ? 2.563 6.527 1.306 1.00 92.06 88 PHE A N 1
ATOM 698 C CA . PHE A 1 88 ? 3.077 5.191 0.993 1.00 92.06 88 PHE A CA 1
ATOM 699 C C . PHE A 1 88 ? 2.235 4.054 1.609 1.00 92.06 88 PHE A C 1
ATOM 701 O O . PHE A 1 88 ? 1.731 3.216 0.855 1.00 92.06 88 PHE A O 1
ATOM 708 N N . PRO A 1 89 ? 1.960 4.027 2.931 1.00 94.31 89 PRO A N 1
ATOM 709 C CA . PRO A 1 89 ? 1.055 3.031 3.504 1.00 94.31 89 PRO A CA 1
ATOM 710 C C . PRO A 1 89 ? -0.376 3.133 2.954 1.00 94.31 89 PRO A C 1
ATOM 712 O O . PRO A 1 89 ? -1.077 2.122 2.912 1.00 94.31 89 PRO A O 1
ATOM 715 N N . LEU A 1 90 ? -0.820 4.308 2.484 1.00 96.50 90 LEU A N 1
ATOM 716 C CA . LEU A 1 90 ? -2.107 4.434 1.793 1.00 96.50 90 LEU A CA 1
ATOM 717 C C . LEU A 1 90 ? -2.106 3.687 0.450 1.00 96.50 90 LEU A C 1
ATOM 719 O O . LEU A 1 90 ? -3.075 2.980 0.170 1.00 96.50 90 LEU A O 1
ATOM 723 N N . ALA A 1 91 ? -1.033 3.793 -0.341 1.00 95.44 91 ALA A N 1
ATOM 724 C CA . ALA A 1 91 ? -0.881 3.050 -1.594 1.00 95.44 91 ALA A CA 1
ATOM 725 C C . ALA A 1 91 ? -0.853 1.532 -1.362 1.00 95.44 91 ALA A C 1
ATOM 727 O O . ALA A 1 91 ? -1.554 0.784 -2.050 1.00 95.44 91 ALA A O 1
ATOM 728 N N . MET A 1 92 ? -0.114 1.075 -0.345 1.00 94.50 92 MET A N 1
ATOM 729 C CA . MET A 1 92 ? -0.099 -0.337 0.054 1.00 94.50 92 MET A CA 1
ATOM 730 C C . MET A 1 92 ? -1.505 -0.815 0.432 1.00 94.50 92 MET A C 1
ATOM 732 O O . MET A 1 92 ? -1.995 -1.809 -0.095 1.00 94.50 92 MET A O 1
ATOM 736 N N . LEU A 1 93 ? -2.207 -0.062 1.283 1.00 96.19 93 LEU A N 1
ATOM 737 C CA . LEU A 1 93 ? -3.569 -0.389 1.700 1.00 96.19 93 LEU A CA 1
ATOM 738 C C . LEU A 1 93 ? -4.549 -0.430 0.518 1.00 96.19 93 LEU A C 1
ATOM 740 O O . LEU A 1 93 ? -5.419 -1.299 0.455 1.00 96.19 93 LEU A O 1
ATOM 744 N N . GLN A 1 94 ? -4.436 0.504 -0.428 1.00 96.75 94 GLN A N 1
ATOM 745 C CA . GLN A 1 94 ? -5.241 0.502 -1.652 1.00 96.75 94 GLN A CA 1
ATOM 746 C C . GLN A 1 94 ? -4.946 -0.730 -2.516 1.00 96.75 94 GLN A C 1
ATOM 748 O O . GLN A 1 94 ? -5.879 -1.295 -3.080 1.00 96.75 94 GLN A O 1
ATOM 753 N N . THR A 1 95 ? -3.691 -1.175 -2.573 1.00 94.31 95 THR A N 1
ATOM 754 C CA . THR A 1 95 ? -3.279 -2.387 -3.298 1.00 94.31 95 THR A CA 1
ATOM 755 C C . THR A 1 95 ? -3.888 -3.639 -2.659 1.00 94.31 95 THR A C 1
ATOM 757 O O . THR A 1 95 ? -4.576 -4.399 -3.342 1.00 94.31 95 THR A O 1
ATOM 760 N N . GLU A 1 96 ? -3.762 -3.787 -1.336 1.00 93.38 96 GLU A N 1
ATOM 761 C CA . GLU A 1 96 ? -4.348 -4.892 -0.552 1.00 93.38 96 GLU A CA 1
ATOM 762 C C . GLU A 1 96 ? -5.878 -4.962 -0.679 1.00 93.38 96 GLU A C 1
ATOM 764 O O . GLU A 1 96 ? -6.482 -6.030 -0.780 1.00 93.38 96 GLU A O 1
ATOM 769 N N . THR A 1 97 ? -6.531 -3.801 -0.737 1.00 94.62 97 THR A N 1
ATOM 770 C CA . THR A 1 97 ? -7.991 -3.691 -0.894 1.00 94.62 97 THR A CA 1
ATOM 771 C C . THR A 1 97 ? -8.449 -3.653 -2.357 1.00 94.62 97 THR A C 1
ATOM 773 O O . THR A 1 97 ? -9.607 -3.333 -2.628 1.00 94.62 97 THR A O 1
ATOM 776 N N . LYS A 1 98 ? -7.563 -3.988 -3.306 1.00 94.94 98 LYS A N 1
ATOM 777 C CA . LYS A 1 98 ? -7.828 -4.073 -4.756 1.00 94.94 98 LYS A CA 1
ATOM 778 C C . LYS A 1 98 ? -8.298 -2.771 -5.417 1.00 94.94 98 LYS A C 1
ATOM 780 O O . LYS A 1 98 ? -8.879 -2.776 -6.500 1.00 94.94 98 LYS A O 1
ATOM 785 N N . GLN A 1 99 ? -8.031 -1.629 -4.795 1.00 96.06 99 GLN A N 1
ATOM 786 C CA . GLN A 1 99 ? -8.303 -0.296 -5.333 1.00 96.06 99 GLN A CA 1
ATOM 787 C C . GLN A 1 99 ? -7.149 0.166 -6.240 1.00 96.06 99 GLN A C 1
ATOM 789 O O . GLN A 1 99 ? -6.548 1.216 -6.005 1.00 96.06 99 GLN A O 1
ATOM 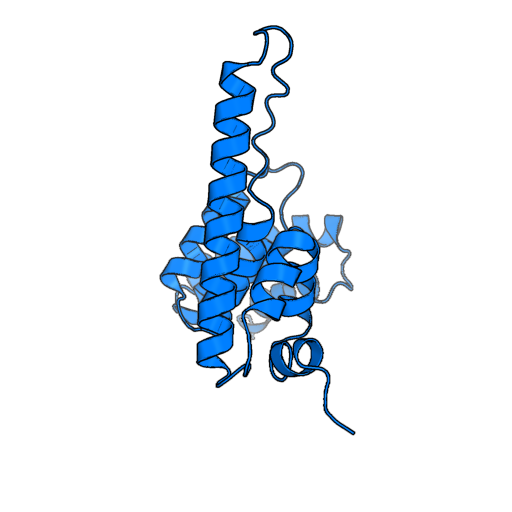794 N N . TYR A 1 100 ? -6.832 -0.612 -7.278 1.00 95.44 100 TYR A N 1
ATOM 795 C CA . TYR A 1 100 ? -5.599 -0.452 -8.060 1.00 95.44 100 TYR A CA 1
ATOM 796 C C . TYR A 1 100 ? -5.453 0.917 -8.731 1.00 95.44 100 TYR A C 1
ATOM 798 O O . TYR A 1 100 ? -4.390 1.520 -8.664 1.00 95.44 100 TYR A O 1
ATOM 806 N N . THR A 1 101 ? -6.529 1.477 -9.286 1.00 96.00 101 THR A N 1
ATOM 807 C CA . THR A 1 101 ? -6.485 2.820 -9.892 1.00 96.00 101 THR A CA 1
ATOM 808 C C . THR A 1 101 ? -6.145 3.908 -8.870 1.00 96.00 101 THR A C 1
ATOM 810 O O . THR A 1 101 ? -5.436 4.863 -9.182 1.00 96.00 101 THR A O 1
ATOM 813 N N . ALA A 1 102 ? -6.629 3.770 -7.632 1.00 95.06 102 ALA A N 1
ATOM 814 C CA . ALA A 1 102 ? -6.308 4.711 -6.566 1.00 95.06 102 ALA A CA 1
ATOM 815 C C . ALA A 1 102 ? -4.861 4.526 -6.083 1.00 95.06 102 ALA A C 1
ATOM 817 O O . ALA A 1 102 ? -4.162 5.522 -5.910 1.00 95.06 102 ALA A O 1
ATOM 818 N N . ALA A 1 103 ? -4.411 3.272 -5.944 1.00 95.94 103 ALA A N 1
ATOM 819 C CA . ALA A 1 103 ? -3.030 2.933 -5.602 1.00 95.94 103 ALA A CA 1
ATOM 820 C C . ALA A 1 103 ? -2.035 3.500 -6.624 1.00 95.94 103 ALA A C 1
ATOM 822 O O . ALA A 1 103 ? -1.055 4.133 -6.242 1.00 95.94 103 ALA A O 1
ATOM 823 N N . GLU A 1 104 ? -2.327 3.358 -7.921 1.00 95.25 104 GLU A N 1
ATOM 824 C CA . GLU A 1 104 ? -1.502 3.895 -9.005 1.00 95.25 104 GLU A CA 1
ATOM 825 C C . GLU A 1 104 ? -1.349 5.414 -8.878 1.00 95.25 104 GLU A C 1
ATOM 827 O O . GLU A 1 104 ? -0.237 5.942 -8.908 1.00 95.25 104 GLU A O 1
ATOM 832 N N . GLY A 1 105 ? -2.469 6.121 -8.690 1.00 94.62 105 GLY A N 1
ATOM 833 C CA . GLY A 1 105 ? -2.470 7.569 -8.508 1.00 94.62 105 GLY A CA 1
ATOM 834 C C . GLY A 1 105 ? -1.649 8.002 -7.293 1.00 94.62 105 GLY A C 1
ATOM 835 O O . GLY A 1 105 ? -0.864 8.944 -7.391 1.00 94.62 105 GLY A O 1
ATOM 836 N N . THR A 1 106 ? -1.784 7.298 -6.168 1.00 94.06 106 THR A N 1
ATOM 837 C CA . THR A 1 106 ? -1.026 7.586 -4.946 1.00 94.06 106 THR A CA 1
ATOM 838 C C . THR A 1 106 ? 0.471 7.310 -5.122 1.00 94.06 106 THR A C 1
ATOM 840 O O . THR A 1 106 ? 1.277 8.176 -4.786 1.00 94.06 106 THR A O 1
ATOM 843 N N . CYS A 1 107 ? 0.871 6.189 -5.729 1.00 91.75 107 CYS A N 1
ATOM 844 C CA . CYS A 1 107 ? 2.277 5.912 -6.043 1.00 91.75 107 CYS A CA 1
ATOM 845 C C . CYS A 1 107 ? 2.890 6.980 -6.960 1.00 91.75 107 CYS A C 1
ATOM 847 O O . CYS A 1 107 ? 3.977 7.485 -6.683 1.00 91.75 107 CYS A O 1
ATOM 849 N N . ARG A 1 108 ? 2.185 7.390 -8.024 1.00 91.31 108 ARG A N 1
A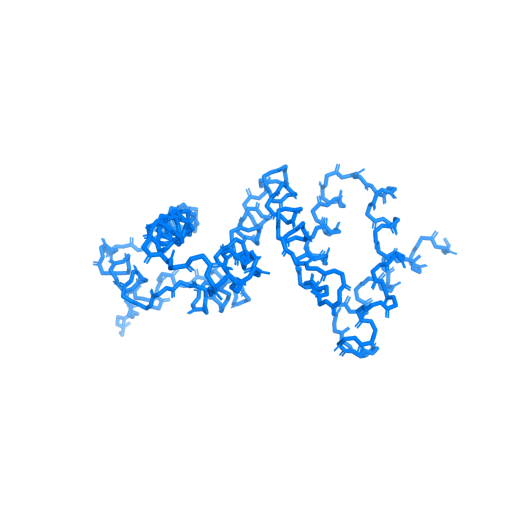TOM 850 C CA . ARG A 1 108 ? 2.670 8.450 -8.924 1.00 91.31 108 ARG A CA 1
ATOM 851 C C . ARG A 1 108 ? 2.834 9.794 -8.217 1.00 91.31 108 ARG A C 1
ATOM 853 O O . ARG A 1 108 ? 3.763 10.525 -8.542 1.00 91.31 108 ARG A O 1
ATOM 860 N N . GLN A 1 109 ? 1.974 10.117 -7.247 1.00 90.00 109 GLN A N 1
ATOM 861 C CA . GLN A 1 109 ? 2.137 11.324 -6.427 1.00 90.00 109 GLN A CA 1
ATOM 862 C C . GLN A 1 109 ? 3.420 11.278 -5.591 1.00 90.00 109 GLN A C 1
ATOM 864 O O . GLN A 1 109 ? 4.140 12.274 -5.545 1.00 90.00 109 GLN A O 1
ATOM 869 N N . ILE A 1 110 ? 3.731 10.128 -4.983 1.00 88.88 110 ILE A N 1
ATOM 870 C CA . ILE A 1 110 ? 4.968 9.939 -4.210 1.00 88.88 110 ILE A CA 1
ATOM 871 C C . ILE A 1 110 ? 6.193 10.130 -5.108 1.00 88.88 110 ILE A C 1
ATOM 873 O O . ILE A 1 110 ? 7.094 10.901 -4.779 1.00 88.88 110 ILE A O 1
ATOM 877 N N . LEU A 1 111 ? 6.200 9.489 -6.279 1.00 85.88 111 LEU A N 1
ATOM 878 C CA . LEU A 1 111 ? 7.315 9.576 -7.225 1.00 85.88 111 LEU A CA 1
ATOM 879 C C . LEU A 1 111 ? 7.476 10.973 -7.839 1.00 85.88 111 LEU A C 1
ATOM 881 O O . LEU A 1 111 ? 8.596 11.389 -8.099 1.00 85.88 111 LEU A O 1
ATOM 885 N N . ALA A 1 112 ? 6.389 11.724 -8.037 1.00 84.88 112 ALA A N 1
ATOM 886 C CA . ALA A 1 112 ? 6.458 13.099 -8.536 1.00 84.88 112 ALA A CA 1
ATOM 887 C C . ALA A 1 112 ? 7.026 14.088 -7.502 1.00 84.88 112 ALA A C 1
ATOM 889 O O . ALA A 1 112 ? 7.595 15.113 -7.875 1.00 84.88 112 ALA A O 1
ATOM 890 N N . ALA A 1 113 ? 6.852 13.800 -6.211 1.00 78.38 113 ALA A N 1
ATOM 891 C CA . ALA A 1 113 ? 7.331 14.642 -5.119 1.00 78.38 113 ALA A CA 1
ATOM 892 C C . ALA A 1 113 ? 8.791 14.353 -4.725 1.00 78.38 113 ALA A C 1
ATOM 894 O O . ALA A 1 113 ? 9.449 15.219 -4.150 1.00 78.38 113 ALA A O 1
ATOM 895 N N . ASN A 1 114 ? 9.311 13.165 -5.045 1.00 69.50 114 ASN A N 1
ATOM 896 C CA . ASN A 1 114 ? 10.699 12.805 -4.780 1.00 69.50 114 ASN A CA 1
ATOM 897 C C . ASN A 1 114 ? 11.582 13.116 -6.002 1.00 69.50 114 ASN A C 1
ATOM 899 O O . ASN A 1 114 ? 11.355 12.567 -7.080 1.00 69.50 114 ASN A O 1
ATOM 903 N N . PRO A 1 115 ? 12.599 13.994 -5.881 1.00 56.28 115 PRO A N 1
ATOM 904 C CA . PRO A 1 115 ? 13.502 14.265 -6.990 1.00 56.28 115 PRO A CA 1
ATOM 905 C C . PRO A 1 115 ? 14.269 12.991 -7.393 1.00 56.28 115 PRO A C 1
ATOM 907 O O . PRO A 1 115 ? 14.618 12.187 -6.526 1.00 56.28 115 PRO A O 1
ATOM 910 N N . PRO A 1 116 ? 14.622 12.832 -8.683 1.00 48.69 116 PRO A N 1
ATOM 911 C CA . PRO A 1 116 ? 15.247 11.621 -9.235 1.00 48.69 116 PRO A CA 1
ATOM 912 C C . PRO A 1 116 ? 16.610 11.250 -8.618 1.00 48.69 116 PRO A C 1
ATOM 914 O O . PRO A 1 116 ? 17.154 10.196 -8.926 1.00 48.69 116 PRO A O 1
ATOM 917 N N . SER A 1 117 ? 17.175 12.096 -7.749 1.00 47.62 117 SER A N 1
ATOM 918 C CA . SER A 1 117 ? 18.387 11.806 -6.977 1.00 47.62 117 SER A CA 1
ATOM 919 C C . SER A 1 117 ? 18.151 10.933 -5.737 1.00 47.62 117 SER A C 1
ATOM 921 O O . SER A 1 117 ? 19.121 10.415 -5.188 1.00 47.62 117 SER A O 1
ATOM 923 N N . ARG A 1 118 ? 16.897 10.770 -5.288 1.00 53.41 118 ARG A N 1
ATOM 924 C CA . ARG A 1 118 ? 16.481 9.816 -4.246 1.00 53.41 118 ARG A CA 1
ATOM 925 C C . ARG A 1 118 ? 15.186 9.124 -4.683 1.00 53.41 118 ARG A C 1
ATOM 927 O O . ARG A 1 118 ? 14.114 9.526 -4.226 1.00 53.41 118 ARG A O 1
ATOM 934 N N . PRO A 1 119 ? 15.268 8.168 -5.625 1.00 56.56 119 PRO A N 1
ATOM 935 C CA . PRO A 1 119 ? 14.099 7.410 -6.043 1.00 56.56 119 PRO A CA 1
ATOM 936 C C . PRO A 1 119 ? 13.485 6.715 -4.827 1.00 56.56 119 PRO A C 1
ATOM 938 O O . PRO A 1 119 ? 14.185 6.136 -4.007 1.00 56.56 119 PRO A O 1
ATOM 941 N N . ASP A 1 120 ? 12.165 6.799 -4.687 1.00 76.38 120 ASP A N 1
ATOM 942 C CA . ASP A 1 120 ? 11.459 6.006 -3.687 1.00 76.38 120 ASP A CA 1
ATOM 943 C C . ASP A 1 120 ? 11.298 4.595 -4.261 1.00 76.38 120 ASP A C 1
ATOM 945 O O . ASP A 1 120 ? 10.347 4.291 -4.993 1.00 76.38 120 ASP A O 1
ATOM 949 N N . SER A 1 121 ? 12.307 3.759 -4.005 1.00 79.19 121 SER A N 1
ATOM 950 C CA . SER A 1 121 ? 12.365 2.373 -4.472 1.00 79.19 121 SER A CA 1
ATOM 951 C C . SER A 1 121 ? 11.113 1.579 -4.084 1.00 79.19 121 SER A C 1
ATOM 953 O O . SER A 1 121 ? 10.608 0.779 -4.875 1.00 79.19 121 SER A O 1
ATOM 955 N N . ALA A 1 122 ? 10.556 1.842 -2.898 1.00 82.94 122 ALA A N 1
ATOM 956 C CA . ALA A 1 122 ? 9.366 1.160 -2.409 1.00 82.94 122 ALA A CA 1
ATOM 957 C C . ALA A 1 122 ? 8.106 1.593 -3.177 1.00 82.94 122 ALA A C 1
ATOM 959 O O . ALA A 1 122 ? 7.334 0.741 -3.622 1.00 82.94 122 ALA A O 1
ATOM 960 N N . ALA A 1 123 ? 7.913 2.898 -3.400 1.00 86.69 123 ALA A N 1
ATOM 961 C CA . ALA A 1 123 ? 6.791 3.403 -4.193 1.00 86.69 123 ALA A CA 1
ATOM 962 C C . ALA A 1 123 ? 6.874 2.981 -5.668 1.00 86.69 123 ALA A C 1
ATOM 964 O O . ALA A 1 123 ? 5.840 2.704 -6.278 1.00 86.69 123 ALA A O 1
ATOM 965 N N . THR A 1 124 ? 8.089 2.897 -6.222 1.00 88.75 124 THR A N 1
ATOM 966 C CA . THR A 1 124 ? 8.338 2.427 -7.595 1.00 88.75 124 THR A CA 1
ATOM 967 C C . THR A 1 124 ? 7.964 0.959 -7.750 1.00 88.75 124 THR A C 1
ATOM 969 O O . THR A 1 124 ? 7.176 0.628 -8.632 1.00 88.75 124 THR A O 1
ATOM 972 N N . SER A 1 125 ? 8.456 0.088 -6.862 1.00 88.12 125 SER A N 1
ATOM 973 C CA . SER A 1 125 ? 8.104 -1.337 -6.897 1.00 88.12 125 SER A CA 1
ATOM 974 C C . SER A 1 125 ? 6.596 -1.538 -6.730 1.00 88.12 125 SER A C 1
ATOM 976 O O . SER A 1 125 ? 5.985 -2.256 -7.512 1.00 88.12 125 SER A O 1
ATOM 978 N N . ASN A 1 126 ? 5.968 -0.827 -5.785 1.00 90.75 126 ASN A N 1
ATOM 979 C CA . ASN A 1 126 ? 4.525 -0.941 -5.571 1.00 90.75 126 ASN A CA 1
ATOM 980 C C . ASN A 1 126 ? 3.715 -0.438 -6.783 1.00 90.75 126 ASN A C 1
ATOM 982 O O . ASN A 1 126 ? 2.627 -0.940 -7.053 1.00 90.75 126 ASN A O 1
ATOM 986 N N . LEU A 1 127 ? 4.223 0.548 -7.533 1.00 93.81 127 LEU A N 1
ATOM 987 C CA . LEU A 1 127 ? 3.583 1.009 -8.766 1.00 93.81 127 LEU A CA 1
ATOM 988 C C . LEU A 1 127 ? 3.644 -0.054 -9.865 1.00 93.81 127 LEU A C 1
ATOM 990 O O . LEU A 1 127 ? 2.639 -0.275 -10.535 1.00 93.81 127 LEU A O 1
ATOM 994 N N . ILE A 1 128 ? 4.787 -0.717 -10.032 1.00 91.88 128 ILE A N 1
ATOM 995 C CA . ILE A 1 128 ? 4.969 -1.793 -11.015 1.00 91.88 128 ILE A CA 1
ATOM 996 C C . ILE A 1 128 ? 3.995 -2.942 -10.720 1.00 91.88 128 ILE A C 1
ATOM 998 O O . ILE A 1 128 ? 3.224 -3.324 -11.603 1.00 91.88 128 ILE A O 1
ATOM 1002 N N . ASP A 1 129 ? 3.908 -3.376 -9.460 1.00 91.62 129 ASP A N 1
ATOM 1003 C CA . ASP A 1 129 ? 2.945 -4.394 -9.018 1.00 91.62 129 ASP A CA 1
ATOM 1004 C C . ASP A 1 129 ? 1.497 -3.988 -9.335 1.00 91.62 129 ASP A C 1
ATOM 1006 O O . ASP A 1 129 ? 0.707 -4.760 -9.885 1.00 91.62 129 ASP A O 1
ATOM 1010 N N . VAL A 1 130 ? 1.133 -2.739 -9.035 1.00 94.88 130 VAL A N 1
ATOM 1011 C CA . VAL A 1 130 ? -0.206 -2.198 -9.306 1.00 94.88 130 VAL A CA 1
ATOM 1012 C C . VAL A 1 130 ? -0.505 -2.108 -10.807 1.00 94.88 130 VAL A C 1
ATOM 1014 O O . VAL A 1 130 ? -1.652 -2.308 -11.215 1.00 94.88 130 VAL A O 1
ATOM 1017 N N . LEU A 1 131 ? 0.486 -1.808 -11.649 1.00 94.56 131 LEU A N 1
ATOM 1018 C CA . LEU A 1 131 ? 0.328 -1.807 -13.106 1.00 94.56 131 LEU A CA 1
ATOM 1019 C C . LEU A 1 131 ? 0.097 -3.231 -13.632 1.00 94.56 131 LEU A C 1
ATOM 1021 O O . LEU A 1 131 ? -0.805 -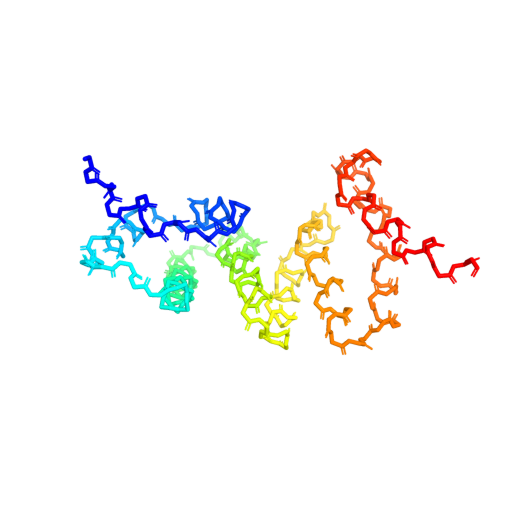3.429 -14.449 1.00 94.56 131 LEU A O 1
ATOM 1025 N N . ASN A 1 132 ? 0.816 -4.224 -13.104 1.00 91.50 132 ASN A N 1
ATOM 1026 C CA . ASN A 1 132 ? 0.615 -5.639 -13.428 1.00 91.50 132 ASN A CA 1
ATOM 1027 C C . ASN A 1 132 ? -0.775 -6.141 -13.028 1.00 91.50 132 ASN A C 1
ATOM 1029 O O . ASN A 1 132 ? -1.460 -6.781 -13.829 1.00 91.50 132 ASN A O 1
ATOM 1033 N N . LEU A 1 133 ? -1.241 -5.784 -11.828 1.00 92.56 133 LEU A N 1
ATOM 1034 C CA . LEU A 1 133 ? -2.592 -6.106 -11.351 1.00 92.56 133 LEU A CA 1
ATOM 1035 C C . LEU A 1 133 ? -3.695 -5.430 -12.185 1.00 92.56 133 LEU A C 1
ATOM 1037 O O . LEU A 1 133 ? -4.831 -5.900 -12.205 1.00 92.56 133 LEU A O 1
ATOM 1041 N N . GLN A 1 134 ? -3.366 -4.348 -12.896 1.00 93.69 134 GLN A N 1
ATOM 1042 C CA . GLN A 1 134 ? -4.245 -3.685 -13.865 1.00 93.69 134 GLN A CA 1
ATOM 1043 C C . GLN A 1 134 ? -4.052 -4.173 -15.308 1.00 93.69 134 GLN A C 1
ATOM 1045 O O . GLN A 1 134 ? -4.657 -3.605 -16.217 1.00 93.69 134 GLN A O 1
ATOM 1050 N N . HIS A 1 135 ? -3.225 -5.197 -15.539 1.00 93.56 135 HIS A N 1
ATOM 1051 C 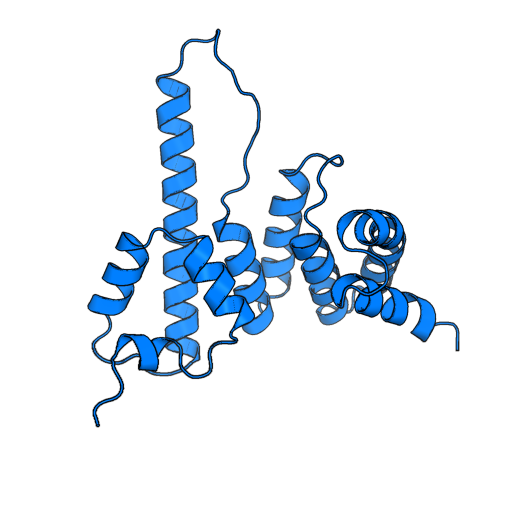CA . HIS A 1 135 ? -2.873 -5.713 -16.867 1.00 93.56 135 HIS A CA 1
ATOM 1052 C C . HIS A 1 135 ? -2.169 -4.693 -17.784 1.00 93.56 135 HIS A C 1
ATOM 1054 O O . HIS A 1 135 ? -2.169 -4.833 -19.008 1.00 93.56 135 HIS A O 1
ATOM 1060 N N . LYS A 1 136 ? -1.539 -3.660 -17.212 1.00 94.00 136 LYS A N 1
ATOM 1061 C CA . LYS A 1 136 ? -0.747 -2.650 -17.932 1.00 94.00 136 LYS A CA 1
ATOM 1062 C C . LYS A 1 136 ? 0.711 -3.103 -18.093 1.00 94.00 136 LYS A C 1
ATOM 1064 O O . LYS A 1 136 ? 1.639 -2.357 -17.786 1.00 94.00 136 LYS A O 1
ATOM 1069 N N . TYR A 1 137 ? 0.910 -4.322 -18.592 1.00 89.75 137 TYR A N 1
ATOM 1070 C CA . TYR A 1 137 ? 2.211 -5.006 -18.616 1.00 89.75 137 TYR A CA 1
ATOM 1071 C C . TYR A 1 137 ? 3.307 -4.224 -19.346 1.00 89.75 137 TYR A C 1
ATOM 1073 O O . TYR A 1 137 ? 4.412 -4.084 -18.837 1.00 89.75 137 TYR A O 1
ATOM 1081 N N . ALA A 1 138 ? 2.989 -3.621 -20.496 1.00 90.56 138 ALA A N 1
ATOM 1082 C CA . ALA A 1 138 ? 3.965 -2.839 -21.258 1.00 90.56 138 ALA A CA 1
ATOM 1083 C C . ALA A 1 138 ? 4.499 -1.626 -20.470 1.00 90.56 138 ALA A C 1
ATOM 1085 O O . ALA A 1 138 ? 5.680 -1.282 -20.556 1.00 90.56 138 ALA A O 1
ATO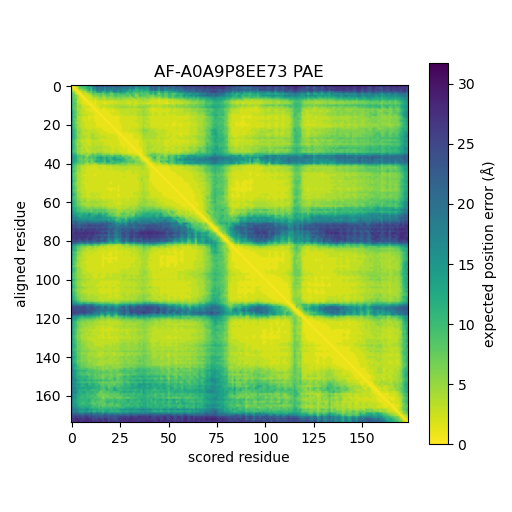M 1086 N N . GLU A 1 139 ? 3.633 -0.975 -19.688 1.00 91.88 139 GLU A N 1
ATOM 1087 C CA . GLU A 1 139 ? 4.036 0.146 -18.840 1.00 91.88 139 GLU A CA 1
ATOM 1088 C C . GLU A 1 139 ? 4.828 -0.343 -17.621 1.00 91.88 139 GLU A C 1
ATOM 1090 O O . GLU A 1 139 ? 5.869 0.234 -17.307 1.00 91.88 139 GLU A O 1
ATOM 1095 N N . ALA A 1 140 ? 4.378 -1.430 -16.986 1.00 90.81 140 ALA A N 1
ATOM 1096 C CA . ALA A 1 140 ? 5.067 -2.064 -15.864 1.00 90.81 140 ALA A CA 1
ATOM 1097 C C . ALA A 1 140 ? 6.498 -2.482 -16.243 1.00 90.81 140 ALA A C 1
ATOM 1099 O O . ALA A 1 140 ? 7.446 -2.110 -15.557 1.00 90.81 140 ALA A O 1
ATOM 1100 N N . GLN A 1 141 ? 6.670 -3.149 -17.387 1.00 88.69 141 GLN A N 1
ATOM 1101 C CA . GLN A 1 141 ? 7.970 -3.582 -17.903 1.00 88.69 141 GLN A CA 1
ATOM 1102 C C . GLN A 1 141 ? 8.880 -2.396 -18.234 1.00 88.69 141 GLN A C 1
ATOM 1104 O O . GLN A 1 141 ? 10.046 -2.375 -17.840 1.00 88.69 141 GLN A O 1
ATOM 1109 N N . THR A 1 142 ? 8.351 -1.375 -18.916 1.00 90.50 142 THR A N 1
ATOM 1110 C CA . THR A 1 142 ? 9.126 -0.161 -19.220 1.00 90.50 142 THR A CA 1
ATOM 1111 C C . THR A 1 142 ? 9.631 0.494 -17.935 1.00 90.50 142 THR A C 1
ATOM 1113 O O . THR A 1 142 ? 10.793 0.896 -17.851 1.00 90.50 142 THR A O 1
ATOM 1116 N N . MET A 1 143 ? 8.771 0.573 -16.919 1.00 89.81 143 MET A N 1
ATOM 1117 C CA . MET A 1 143 ? 9.123 1.132 -15.621 1.00 89.81 143 MET A CA 1
ATOM 1118 C C . MET A 1 143 ? 10.138 0.259 -14.877 1.00 89.81 143 MET A C 1
ATOM 1120 O O . MET A 1 143 ? 11.110 0.798 -14.354 1.00 89.81 143 MET A O 1
ATOM 1124 N N . ALA A 1 144 ? 9.975 -1.067 -14.883 1.00 88.06 144 ALA A N 1
ATOM 1125 C CA . ALA A 1 144 ? 10.911 -2.007 -14.271 1.00 88.06 144 ALA A CA 1
ATOM 1126 C C . ALA A 1 144 ? 12.316 -1.876 -14.874 1.00 88.06 144 ALA A C 1
ATOM 1128 O O . ALA A 1 144 ? 13.283 -1.733 -14.131 1.00 88.06 144 ALA A O 1
ATOM 1129 N N . ILE A 1 145 ? 12.434 -1.816 -16.205 1.00 88.62 145 ILE A N 1
ATOM 1130 C CA . ILE A 1 145 ? 13.718 -1.640 -16.906 1.00 88.62 145 ILE A CA 1
ATOM 1131 C C . ILE A 1 145 ? 14.396 -0.322 -16.507 1.00 88.62 145 ILE A C 1
ATOM 1133 O O . ILE A 1 145 ? 15.606 -0.286 -16.285 1.00 88.62 145 ILE A O 1
ATOM 1137 N N . GLN A 1 146 ? 13.629 0.768 -16.403 1.00 86.94 146 GLN A N 1
ATOM 1138 C CA . GLN A 1 146 ? 14.160 2.075 -16.003 1.00 86.94 146 GLN A CA 1
ATOM 1139 C C . GLN A 1 146 ? 14.570 2.116 -14.525 1.00 86.94 146 GLN A C 1
ATOM 1141 O O . GLN A 1 146 ? 15.547 2.778 -14.172 1.00 86.94 146 GLN A O 1
ATOM 1146 N N . ALA A 1 147 ? 13.831 1.417 -13.666 1.00 85.38 147 ALA A N 1
ATOM 1147 C CA . ALA A 1 147 ? 14.029 1.419 -12.225 1.00 85.38 147 ALA A CA 1
ATOM 1148 C C . ALA A 1 147 ? 15.163 0.477 -11.784 1.00 85.38 147 ALA A C 1
ATOM 1150 O O . ALA A 1 147 ? 15.910 0.808 -10.865 1.00 85.38 147 ALA A O 1
ATOM 1151 N N . LEU A 1 148 ? 15.347 -0.657 -12.465 1.00 84.69 148 LEU A N 1
ATOM 1152 C CA . LEU A 1 148 ? 16.311 -1.702 -12.108 1.00 84.69 148 LEU A CA 1
ATOM 1153 C C . LEU A 1 148 ? 17.735 -1.188 -11.791 1.00 84.69 148 LEU A C 1
ATOM 1155 O O . LEU A 1 148 ? 18.240 -1.522 -10.716 1.00 84.69 148 LEU A O 1
ATOM 1159 N N . PRO A 1 149 ? 18.394 -0.357 -12.630 1.00 84.19 149 PRO A N 1
ATOM 1160 C CA . PRO A 1 149 ? 19.739 0.137 -12.319 1.00 84.19 149 PRO A CA 1
ATOM 1161 C C . PRO A 1 149 ? 19.767 1.110 -11.130 1.00 84.19 149 PRO A C 1
ATOM 1163 O O . PRO A 1 149 ? 20.788 1.225 -10.453 1.00 84.19 149 PRO A O 1
ATOM 1166 N N . LEU A 1 150 ? 18.668 1.819 -10.860 1.00 81.31 150 LEU A N 1
ATOM 1167 C CA . LEU A 1 150 ? 18.564 2.722 -9.712 1.00 81.31 150 LEU A CA 1
ATOM 1168 C C . LEU A 1 150 ? 18.411 1.920 -8.415 1.00 81.31 150 LEU A C 1
ATOM 1170 O O . LEU A 1 150 ? 19.171 2.140 -7.473 1.00 81.31 150 LEU A O 1
ATOM 1174 N N . LEU A 1 151 ? 17.511 0.932 -8.406 1.00 79.31 151 LEU A N 1
ATOM 1175 C CA . LEU A 1 151 ? 17.300 0.040 -7.263 1.00 79.31 151 LEU A CA 1
ATOM 1176 C C . LEU A 1 151 ? 18.537 -0.808 -6.952 1.00 79.31 151 LEU A C 1
ATOM 1178 O O . LEU A 1 151 ? 18.854 -1.007 -5.782 1.00 79.31 151 LEU A O 1
ATOM 1182 N N . GLN A 1 152 ? 19.269 -1.270 -7.971 1.00 84.44 152 GLN A N 1
ATOM 1183 C CA . GLN A 1 152 ? 20.517 -2.010 -7.764 1.00 84.44 152 GLN A CA 1
ATOM 1184 C C . GLN A 1 152 ? 21.547 -1.185 -6.988 1.00 84.44 152 GLN A C 1
ATOM 1186 O O . GLN A 1 152 ? 22.220 -1.710 -6.104 1.00 84.44 152 GLN A O 1
ATOM 1191 N N . ASN A 1 153 ? 21.670 0.102 -7.318 1.00 82.50 153 ASN A N 1
ATOM 1192 C CA . ASN A 1 153 ? 22.607 1.005 -6.657 1.00 82.50 153 ASN A CA 1
ATOM 1193 C C . ASN A 1 153 ? 22.141 1.404 -5.249 1.00 82.50 153 ASN A C 1
ATOM 1195 O O . ASN A 1 153 ? 22.977 1.604 -4.373 1.00 82.50 153 ASN A O 1
ATOM 1199 N N . GLU A 1 154 ? 20.830 1.535 -5.031 1.00 80.31 154 GLU A N 1
ATOM 1200 C CA . GLU A 1 154 ? 20.262 1.956 -3.745 1.00 80.31 154 GLU A CA 1
ATOM 1201 C C . GLU A 1 154 ? 20.187 0.815 -2.720 1.00 80.31 154 GLU A C 1
ATOM 1203 O O . GLU A 1 154 ? 20.568 0.996 -1.564 1.00 80.31 154 GLU A O 1
ATOM 1208 N N . LEU A 1 155 ? 19.699 -0.359 -3.133 1.00 79.44 155 LEU A N 1
ATOM 1209 C CA . LEU A 1 155 ? 19.382 -1.479 -2.240 1.00 79.44 155 LEU A CA 1
ATOM 1210 C C . LEU A 1 155 ? 20.373 -2.647 -2.345 1.00 79.44 15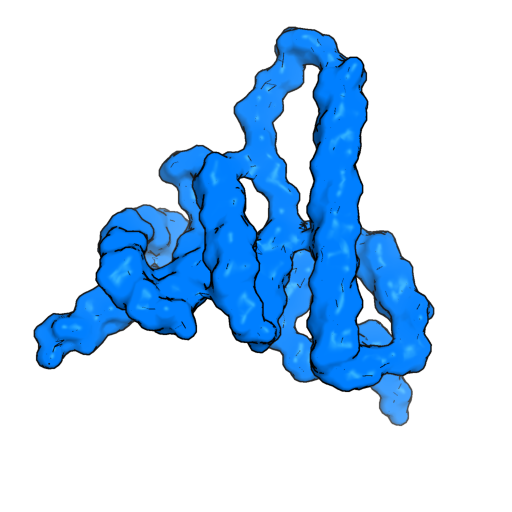5 LEU A C 1
ATOM 1212 O O . LEU A 1 155 ? 20.407 -3.501 -1.458 1.00 79.44 155 LEU A O 1
ATOM 1216 N N . GLY A 1 156 ? 21.175 -2.692 -3.411 1.00 81.81 156 GLY A N 1
ATOM 1217 C CA . GLY A 1 156 ? 22.042 -3.822 -3.741 1.00 81.81 156 GLY A CA 1
ATOM 1218 C C . GLY A 1 156 ? 21.327 -4.923 -4.534 1.00 81.81 156 GLY A C 1
ATOM 1219 O O . GLY A 1 156 ? 20.106 -5.058 -4.502 1.00 81.81 156 GLY A O 1
ATOM 1220 N N . ALA A 1 157 ? 22.108 -5.743 -5.241 1.00 83.06 157 ALA A N 1
ATOM 1221 C CA . ALA A 1 157 ? 21.594 -6.811 -6.109 1.00 83.06 157 ALA A CA 1
ATOM 1222 C C . ALA A 1 157 ? 20.965 -8.003 -5.350 1.00 83.06 157 ALA A C 1
ATOM 1224 O O . ALA A 1 157 ? 20.269 -8.812 -5.953 1.00 83.06 157 ALA A O 1
ATOM 1225 N N . ASP A 1 158 ? 21.179 -8.103 -4.036 1.00 84.06 158 ASP A N 1
ATOM 1226 C CA . ASP A 1 158 ? 20.597 -9.155 -3.185 1.00 84.06 158 ASP A CA 1
ATOM 1227 C C . ASP A 1 158 ? 19.275 -8.726 -2.523 1.00 84.06 158 ASP A C 1
ATOM 1229 O O . ASP A 1 158 ? 18.656 -9.488 -1.777 1.00 84.06 158 ASP A O 1
ATOM 1233 N N . SER A 1 159 ? 18.836 -7.487 -2.761 1.00 80.94 159 SER A N 1
ATOM 1234 C CA . SER A 1 159 ? 17.586 -6.971 -2.214 1.00 80.94 159 SER A CA 1
ATOM 1235 C C . SER A 1 159 ? 16.379 -7.716 -2.807 1.00 80.94 159 SER A C 1
ATOM 1237 O O . SER A 1 159 ? 16.298 -7.866 -4.029 1.00 80.94 159 SER A O 1
ATOM 1239 N N . PRO A 1 160 ? 15.383 -8.114 -1.987 1.00 81.62 160 PRO A N 1
ATOM 1240 C CA . PRO A 1 160 ? 14.144 -8.712 -2.484 1.00 81.62 160 PRO A CA 1
ATOM 1241 C C . PRO A 1 160 ? 13.429 -7.851 -3.532 1.00 81.62 160 PRO A C 1
ATOM 1243 O O . PRO A 1 160 ? 12.853 -8.391 -4.472 1.00 81.62 160 PRO A O 1
ATOM 1246 N N . GLN A 1 161 ? 13.489 -6.522 -3.395 1.00 79.25 161 GLN A N 1
ATOM 1247 C CA . GLN A 1 161 ? 12.900 -5.588 -4.354 1.00 79.25 161 GLN A CA 1
ATOM 1248 C C . GLN A 1 161 ? 13.620 -5.641 -5.708 1.00 79.25 161 GLN A C 1
ATOM 1250 O O . GLN A 1 161 ? 12.969 -5.688 -6.749 1.00 79.25 161 GLN A O 1
ATOM 1255 N N . TYR A 1 162 ? 14.957 -5.678 -5.704 1.00 82.69 162 TYR A N 1
ATOM 1256 C CA . TYR A 1 162 ? 15.737 -5.828 -6.934 1.00 82.69 162 TYR A CA 1
ATOM 1257 C C . TYR A 1 162 ? 15.466 -7.178 -7.606 1.00 82.69 162 TYR A C 1
ATOM 1259 O O . TYR A 1 162 ? 15.195 -7.223 -8.803 1.00 82.69 162 TYR A O 1
ATOM 1267 N N . LEU A 1 163 ? 15.500 -8.271 -6.837 1.00 84.50 163 LEU A N 1
ATOM 1268 C CA . LEU A 1 163 ? 15.295 -9.623 -7.362 1.00 84.50 163 LEU A CA 1
ATOM 1269 C C . LEU A 1 163 ? 13.893 -9.813 -7.950 1.00 84.50 163 LEU A C 1
ATOM 1271 O O . LEU A 1 163 ? 13.762 -10.464 -8.983 1.00 84.50 163 LEU A O 1
ATOM 1275 N N . GLY A 1 164 ? 12.865 -9.226 -7.328 1.00 82.69 164 GLY A N 1
ATOM 1276 C CA . GLY A 1 164 ? 11.501 -9.236 -7.859 1.00 82.69 164 GLY A CA 1
ATOM 1277 C C . GLY A 1 164 ? 11.419 -8.574 -9.234 1.00 82.69 164 GLY A C 1
ATOM 1278 O O . GLY A 1 164 ? 10.969 -9.198 -10.189 1.00 82.69 164 GLY A O 1
ATOM 1279 N N . LEU A 1 165 ? 11.952 -7.355 -9.362 1.00 81.69 165 LEU A N 1
ATOM 1280 C CA . LEU A 1 165 ? 11.977 -6.630 -10.637 1.00 81.69 165 LEU A CA 1
ATOM 1281 C C . LEU A 1 165 ? 12.847 -7.308 -11.697 1.00 81.69 165 LEU A C 1
ATOM 1283 O O . LEU A 1 165 ? 12.507 -7.294 -12.877 1.00 81.69 165 LEU A O 1
ATOM 1287 N N . TYR A 1 166 ? 13.969 -7.901 -11.294 1.00 82.75 166 TYR A N 1
ATOM 1288 C CA . TYR A 1 166 ? 14.827 -8.653 -12.201 1.00 82.75 166 TYR A CA 1
ATOM 1289 C C . TYR A 1 166 ? 14.095 -9.875 -12.772 1.00 82.75 166 TYR A C 1
ATOM 1291 O O . TYR A 1 166 ? 14.120 -10.087 -13.982 1.00 82.75 166 TYR A O 1
ATOM 1299 N N . ALA A 1 167 ? 13.390 -10.632 -11.926 1.00 82.69 167 ALA A N 1
ATOM 1300 C CA . ALA A 1 167 ? 12.589 -11.776 -12.357 1.00 82.69 167 ALA A CA 1
ATOM 1301 C C . ALA A 1 167 ? 11.418 -11.369 -13.269 1.00 82.69 167 ALA A C 1
ATOM 1303 O O . ALA A 1 167 ? 11.112 -12.091 -14.214 1.00 82.69 167 ALA A O 1
ATOM 1304 N N . GLU A 1 168 ? 10.798 -10.211 -13.021 1.00 77.25 168 GLU A N 1
ATOM 1305 C CA . GLU A 1 168 ? 9.743 -9.633 -13.869 1.00 77.25 168 GLU A CA 1
ATOM 1306 C C . GLU A 1 168 ? 10.232 -9.375 -15.305 1.00 77.25 168 GLU A C 1
ATOM 1308 O O . GLU A 1 168 ? 9.506 -9.592 -16.270 1.00 77.25 168 GLU A O 1
ATOM 1313 N N . ILE A 1 169 ? 11.482 -8.923 -15.452 1.00 79.38 169 ILE A N 1
ATOM 1314 C CA . ILE A 1 169 ? 12.090 -8.624 -16.755 1.00 79.38 169 ILE A CA 1
ATOM 1315 C C . ILE A 1 169 ? 12.586 -9.905 -17.436 1.00 79.38 169 ILE A C 1
ATOM 1317 O O . ILE A 1 169 ? 12.399 -10.058 -18.639 1.00 79.38 169 ILE A O 1
ATOM 1321 N N . ASP A 1 170 ? 13.227 -10.810 -16.691 1.00 71.06 170 ASP A N 1
ATOM 1322 C CA . ASP A 1 170 ? 13.852 -12.027 -17.234 1.00 71.06 170 ASP A CA 1
ATOM 1323 C C . ASP A 1 170 ? 12.819 -13.125 -17.562 1.00 71.06 170 ASP A C 1
ATOM 1325 O O . ASP A 1 170 ? 12.970 -13.865 -18.534 1.00 71.06 170 ASP A O 1
ATOM 1329 N N . GLY A 1 171 ? 11.719 -13.193 -16.804 1.00 63.25 171 GLY A N 1
ATOM 1330 C CA . GLY A 1 171 ? 10.675 -14.214 -16.937 1.00 63.25 171 GLY A CA 1
ATOM 1331 C C . GLY A 1 171 ? 9.853 -14.166 -18.232 1.00 63.25 171 GLY A C 1
ATOM 1332 O O . GLY A 1 171 ? 9.190 -15.152 -18.548 1.00 63.25 171 GLY A O 1
ATOM 1333 N N . GLU A 1 172 ? 9.906 -13.072 -19.001 1.00 52.72 172 GLU A N 1
ATOM 1334 C CA . GLU A 1 172 ? 9.234 -12.952 -20.309 1.00 52.72 172 GLU A CA 1
ATOM 1335 C C . GLU A 1 172 ? 10.154 -13.227 -21.520 1.00 52.72 172 GLU A C 1
ATOM 1337 O O . GLU A 1 172 ? 9.675 -13.224 -22.655 1.00 52.72 172 GLU A O 1
ATOM 1342 N N . PHE A 1 173 ? 11.451 -13.509 -21.318 1.00 46.38 173 PHE A N 1
ATOM 1343 C CA . PHE A 1 173 ? 12.391 -13.881 -22.395 1.00 46.38 173 PHE A CA 1
ATOM 1344 C C . PHE A 1 173 ? 12.621 -15.402 -22.544 1.00 46.38 173 PHE A C 1
ATOM 1346 O O . PHE A 1 173 ? 13.532 -15.811 -23.271 1.00 46.38 173 PHE A O 1
ATOM 1353 N N . GLY A 1 174 ? 11.807 -16.236 -21.883 1.00 39.12 174 GLY A N 1
ATOM 1354 C CA . GLY A 1 174 ? 11.864 -17.708 -21.929 1.00 39.12 174 GLY A CA 1
ATOM 1355 C C . GLY A 1 174 ? 10.975 -18.356 -22.985 1.00 39.12 174 GLY A C 1
ATOM 1356 O O . GLY A 1 174 ? 9.781 -17.992 -23.059 1.00 39.12 174 GLY A O 1
#

Organism: Aureobasidium melanogenum (NCBI:txid46634)

Sequence (174 aa):
MTKDTQSAFWDSIPSNLRNAVEQAVPSDMLQETLSLLKDPGSLETRYTQLKHLLKETINQEYQTKQSSEHRRNPDQSTNNPQCPPALFPLAMLQTETKQYTAAEGTCRQILAANPPSRPDSAATSNLIDVLNLQHKYAEAQTMAIQALPLLQNELGADSPQYLGLYAEIDGEFG

pLDDT: mean 82.36, std 13.92, range [39.12, 96.75]

InterPro domains:
  IPR011990 Tetratricopeptide-like helical domain superfamily [G3DSA:1.25.40.10] (41-169)
  IPR011990 Tetratricopeptide-like helical domain superfamily [SSF48452] (80-168)

Mean predicted aligned error: 7.82 Å